Protein AF-A0A1I3VNR6-F1 (afdb_monomer)

Sequence (66 aa):
MGLTPGQLAALKNLARKKAGEAVDWINIADARGLTDLGLAERNGGGWVITTDGLSALASHEGKGVD

Radius of gyration: 11.14 Å; Cα contacts (8 Å, |Δi|>4): 74; chains: 1; bounding box: 22×24×35 Å

Solvent-accessible surface area (backbone atoms only — not comparable to full-atom values): 3897 Å² total; per-residue (Å²): 136,78,77,51,75,60,34,48,52,26,51,51,38,28,50,37,46,73,73,72,42,91,61,91,74,71,54,68,70,31,46,47,53,32,35,79,69,58,27,23,45,81,55,100,88,47,71,43,55,33,74,59,27,52,53,52,50,51,58,55,61,73,58,74,78,129

Mean predicted aligned error: 3.99 Å

Nearest PDB structures (foldseek):
  8ylf-assembly1_A  TM=7.726E-01  e=3.829E-02  Burkholderia thailandensis
  5zc2-assembly1_A  TM=5.143E-01  e=1.303E-01  Acinetobacter baumannii
  2cw8-assembly1_A  TM=5.359E-01  e=6.233E-01  Thermococcus kodakarensis KOD1
  6k4y-assembly1_M  TM=5.291E-01  e=1.231E+00  Tequatrovirus T4
  1gl9-assembly1_B  TM=6.477E-01  e=2.431E+00  Archaeoglobus fulgidus DSM 4304

Foldseek 3Di:
DAQDPLLLLLLVQLVCVVVVHDHDDHDPVSQVVCVVVVQWDQDPVGIHGDPVSVVSNVVVVVPPPD

Secondary structure (DSSP, 8-state):
----HHHHHHHHHHHHHHTT-------HHHHHHHHHTTSEEEETTEEEE-HHHHHHHHHHHTT---

Structure (mmCIF, N/CA/C/O backbone):
data_AF-A0A1I3VNR6-F1
#
_entry.id   AF-A0A1I3VNR6-F1
#
loop_
_atom_site.group_PDB
_atom_site.id
_atom_site.type_symbol
_atom_site.label_atom_id
_atom_site.label_alt_id
_atom_site.label_comp_id
_atom_site.label_asym_id
_atom_site.label_entity_id
_atom_site.label_seq_id
_atom_site.pdbx_PDB_ins_code
_atom_site.Cartn_x
_atom_site.Cartn_y
_atom_site.Cartn_z
_atom_site.occupancy
_atom_site.B_iso_or_equiv
_atom_site.auth_seq_id
_atom_site.auth_comp_id
_atom_site.auth_asym_id
_atom_site.auth_atom_id
_atom_site.pdbx_PDB_model_num
ATOM 1 N N . MET A 1 1 ? -6.827 -5.493 17.151 1.00 55.12 1 MET A N 1
ATOM 2 C CA . MET A 1 1 ? -5.439 -5.768 16.720 1.00 55.12 1 MET A CA 1
ATOM 3 C C . MET A 1 1 ? -5.086 -4.757 15.647 1.00 55.12 1 MET A C 1
ATOM 5 O O . MET A 1 1 ? -5.868 -4.608 14.719 1.00 55.12 1 MET A O 1
ATOM 9 N N . GLY A 1 2 ? -4.014 -3.988 15.844 1.00 83.88 2 GLY A N 1
ATOM 10 C CA . GLY A 1 2 ? -3.535 -3.005 14.866 1.00 83.88 2 GLY A CA 1
ATOM 11 C C . GLY A 1 2 ? -2.556 -3.627 13.871 1.00 83.88 2 GLY A C 1
ATOM 12 O O . GLY A 1 2 ? -2.179 -4.788 14.021 1.00 83.88 2 GLY A O 1
ATOM 13 N N . LEU A 1 3 ? -2.140 -2.843 12.876 1.00 93.38 3 LEU A N 1
ATOM 14 C CA . LEU A 1 3 ? -1.069 -3.229 11.958 1.00 93.38 3 LEU A CA 1
ATOM 15 C C . LEU A 1 3 ? 0.231 -3.459 12.732 1.00 93.38 3 LEU A C 1
ATOM 17 O O . LEU A 1 3 ? 0.540 -2.724 13.673 1.00 93.38 3 LEU A O 1
ATOM 21 N N . THR A 1 4 ? 1.019 -4.447 12.314 1.00 95.81 4 THR A N 1
ATOM 22 C CA . THR A 1 4 ? 2.398 -4.555 12.803 1.00 95.81 4 THR A CA 1
ATOM 23 C C . THR A 1 4 ? 3.224 -3.357 12.310 1.00 95.81 4 THR A C 1
ATOM 25 O O . THR A 1 4 ? 2.869 -2.735 11.303 1.00 95.81 4 THR A O 1
ATOM 28 N N . PRO A 1 5 ? 4.364 -3.035 12.949 1.00 95.19 5 PRO A N 1
ATOM 29 C CA . PRO A 1 5 ? 5.256 -1.989 12.447 1.00 95.19 5 PRO A CA 1
ATOM 30 C C . PRO A 1 5 ? 5.695 -2.216 10.990 1.00 95.19 5 PRO A C 1
ATOM 32 O O . PRO A 1 5 ? 5.754 -1.265 10.211 1.00 95.19 5 PRO A O 1
ATOM 35 N N . GLY A 1 6 ? 5.942 -3.475 10.604 1.00 96.19 6 GLY A N 1
ATOM 36 C CA . GLY A 1 6 ? 6.290 -3.853 9.231 1.00 96.19 6 GLY A CA 1
ATOM 37 C C . GLY A 1 6 ? 5.142 -3.622 8.249 1.00 96.19 6 GLY A C 1
ATOM 38 O O . GLY A 1 6 ? 5.330 -2.991 7.209 1.00 96.19 6 GLY A O 1
ATOM 39 N N . GLN A 1 7 ? 3.923 -4.025 8.616 1.00 97.31 7 GLN A N 1
ATOM 40 C CA . GLN A 1 7 ? 2.718 -3.773 7.823 1.00 97.31 7 GLN A CA 1
ATOM 41 C C . GLN A 1 7 ? 2.430 -2.281 7.671 1.00 97.31 7 GLN A C 1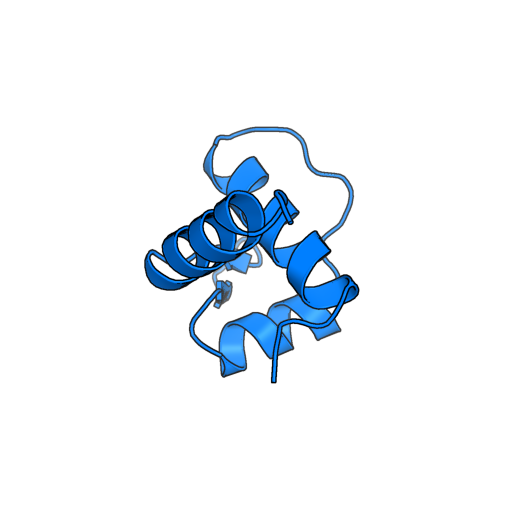
ATOM 43 O O . GLN A 1 7 ? 2.097 -1.841 6.575 1.00 97.31 7 GLN A O 1
ATOM 48 N N . LEU A 1 8 ? 2.602 -1.477 8.724 1.00 96.69 8 LEU A N 1
ATOM 49 C CA . LEU A 1 8 ? 2.436 -0.028 8.631 1.00 96.69 8 LEU A CA 1
ATOM 50 C C . LEU A 1 8 ? 3.479 0.602 7.697 1.00 96.69 8 LEU A C 1
ATOM 52 O O . LEU A 1 8 ? 3.130 1.442 6.868 1.00 96.69 8 LEU A O 1
ATOM 56 N N . ALA A 1 9 ? 4.747 0.193 7.798 1.00 96.25 9 ALA A N 1
ATOM 57 C CA . ALA A 1 9 ? 5.805 0.673 6.911 1.00 96.25 9 ALA A CA 1
ATOM 58 C C . ALA A 1 9 ? 5.539 0.283 5.446 1.00 96.25 9 ALA A C 1
ATOM 60 O O . ALA A 1 9 ? 5.628 1.124 4.551 1.00 96.25 9 ALA A O 1
ATOM 61 N N . ALA A 1 10 ? 5.137 -0.967 5.201 1.00 97.25 10 ALA A N 1
ATOM 62 C CA . ALA A 1 10 ? 4.754 -1.438 3.876 1.00 97.25 10 ALA A CA 1
ATOM 63 C C . ALA A 1 10 ? 3.545 -0.663 3.328 1.00 97.25 10 ALA A C 1
ATOM 65 O O . ALA A 1 10 ? 3.565 -0.249 2.172 1.00 97.25 10 ALA A O 1
ATOM 66 N N . LEU A 1 11 ? 2.530 -0.396 4.156 1.00 97.19 11 LEU A N 1
ATOM 67 C CA . LEU A 1 11 ? 1.337 0.357 3.767 1.00 97.19 11 LEU A CA 1
ATOM 68 C C . LEU A 1 11 ? 1.676 1.808 3.387 1.00 97.19 11 LEU A C 1
ATOM 70 O O . LEU A 1 11 ? 1.216 2.292 2.354 1.00 97.19 11 LEU A O 1
ATOM 74 N 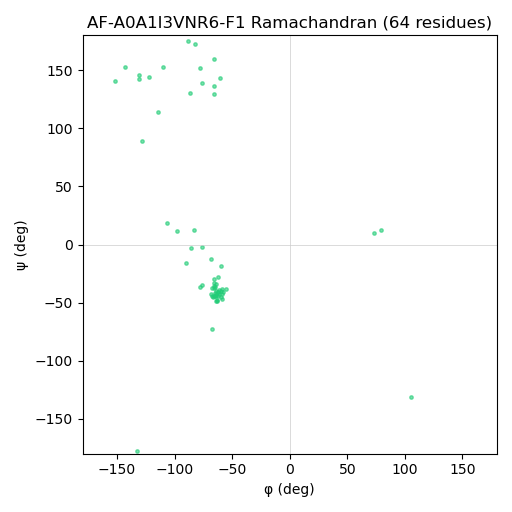N . LYS A 1 12 ? 2.553 2.472 4.154 1.00 96.69 12 LYS A N 1
ATOM 75 C CA . LYS A 1 12 ? 3.090 3.805 3.821 1.00 96.69 12 LYS A CA 1
ATOM 76 C C . LYS A 1 12 ? 3.844 3.804 2.493 1.00 96.69 12 LYS A C 1
ATOM 78 O O . LYS A 1 12 ? 3.609 4.668 1.650 1.00 96.69 12 LYS A O 1
ATOM 83 N N . ASN A 1 13 ? 4.699 2.809 2.266 1.00 97.12 13 ASN A N 1
ATOM 84 C CA . ASN A 1 13 ? 5.426 2.686 1.003 1.00 97.12 13 ASN A CA 1
ATOM 85 C C . ASN A 1 13 ? 4.478 2.397 -0.171 1.00 97.12 13 ASN A C 1
ATOM 87 O O . ASN A 1 13 ? 4.666 2.936 -1.255 1.00 97.12 13 ASN A O 1
ATOM 91 N N . LEU A 1 14 ? 3.408 1.624 0.014 1.00 96.94 14 LEU A N 1
ATOM 92 C CA . LEU A 1 14 ? 2.412 1.435 -1.044 1.00 96.94 14 LEU A CA 1
ATOM 93 C C . LEU A 1 14 ? 1.650 2.730 -1.371 1.00 96.94 14 LEU A C 1
ATOM 95 O O . LEU A 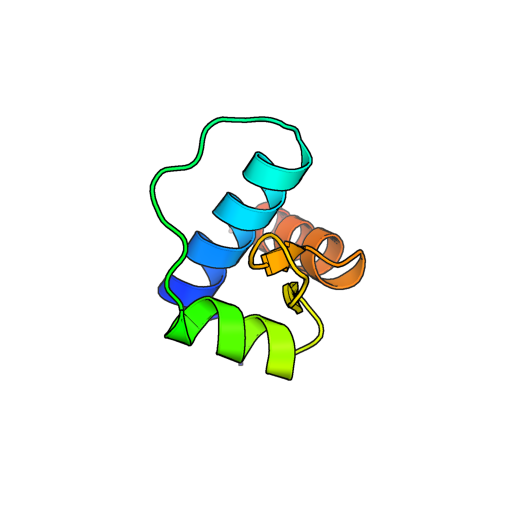1 14 ? 1.388 2.989 -2.547 1.00 96.94 14 LEU A O 1
ATOM 99 N N . ALA A 1 15 ? 1.339 3.559 -0.369 1.00 96.69 15 ALA A N 1
ATOM 100 C CA . ALA A 1 15 ? 0.728 4.873 -0.577 1.00 96.69 15 ALA A CA 1
ATOM 101 C C . ALA A 1 15 ? 1.650 5.820 -1.365 1.00 96.69 15 ALA A C 1
ATOM 103 O O . ALA A 1 15 ? 1.230 6.378 -2.378 1.00 96.69 15 ALA A O 1
ATOM 104 N N . ARG A 1 16 ? 2.926 5.918 -0.974 1.00 96.19 16 ARG A N 1
ATOM 105 C CA . ARG A 1 16 ? 3.952 6.691 -1.698 1.00 96.19 16 ARG A CA 1
ATOM 106 C C . ARG A 1 16 ? 4.136 6.216 -3.137 1.00 96.19 16 ARG A C 1
ATOM 108 O O . ARG A 1 16 ? 4.085 7.013 -4.070 1.00 96.19 16 ARG A O 1
ATOM 115 N N . LYS A 1 17 ? 4.245 4.898 -3.340 1.00 95.00 17 LYS A N 1
ATOM 116 C CA . LYS A 1 17 ? 4.346 4.291 -4.676 1.00 95.00 17 LYS A CA 1
ATOM 117 C C . LYS A 1 17 ? 3.143 4.659 -5.552 1.00 95.00 17 LYS A C 1
ATOM 119 O O . LYS A 1 17 ? 3.319 4.950 -6.730 1.00 95.00 17 LYS A O 1
ATOM 124 N N . LYS A 1 18 ? 1.924 4.674 -4.992 1.00 94.25 18 LYS A N 1
ATOM 125 C CA . LYS A 1 18 ? 0.707 5.104 -5.707 1.00 94.25 18 LYS A CA 1
ATOM 126 C C . LYS A 1 18 ? 0.756 6.584 -6.108 1.00 94.25 18 LYS A C 1
ATOM 128 O O . LYS A 1 18 ? 0.246 6.921 -7.171 1.00 94.25 18 LYS A O 1
ATOM 133 N N . ALA A 1 19 ? 1.378 7.439 -5.298 1.00 94.94 19 ALA A N 1
ATOM 134 C CA . ALA A 1 19 ? 1.594 8.856 -5.603 1.00 94.94 19 ALA A CA 1
ATOM 135 C C . ALA A 1 19 ? 2.727 9.110 -6.621 1.00 94.94 19 ALA A C 1
ATOM 137 O O . ALA A 1 19 ? 2.965 10.254 -6.998 1.00 94.94 19 ALA A O 1
ATOM 138 N N . GLY A 1 20 ? 3.417 8.062 -7.087 1.00 95.12 20 GLY A N 1
ATOM 139 C CA . GLY A 1 20 ? 4.565 8.185 -7.988 1.00 95.12 20 GLY A CA 1
ATOM 140 C C . GLY A 1 20 ? 5.867 8.566 -7.280 1.00 95.12 20 GLY A C 1
ATOM 141 O O . GLY A 1 20 ? 6.842 8.911 -7.943 1.00 95.12 20 GLY A O 1
ATOM 142 N N . GLU A 1 21 ? 5.903 8.502 -5.948 1.00 94.69 21 GLU A N 1
ATOM 143 C CA . GLU A 1 21 ? 7.111 8.761 -5.172 1.00 94.69 21 GLU A CA 1
ATOM 144 C C . GLU A 1 21 ? 8.061 7.558 -5.198 1.00 94.69 21 GLU A C 1
ATOM 146 O O . GLU A 1 21 ? 7.647 6.396 -5.297 1.00 94.69 21 GLU A O 1
ATOM 151 N N . ALA A 1 22 ? 9.355 7.845 -5.057 1.00 90.44 22 ALA A N 1
ATOM 152 C CA . ALA A 1 22 ? 10.353 6.815 -4.827 1.00 90.44 22 ALA A CA 1
ATOM 153 C C . ALA A 1 22 ? 10.114 6.152 -3.464 1.00 90.44 22 ALA A C 1
ATOM 155 O O . ALA A 1 22 ? 9.857 6.818 -2.460 1.00 90.44 22 ALA A O 1
ATOM 156 N N . VAL A 1 23 ? 10.213 4.827 -3.433 1.00 90.88 23 VAL A N 1
ATOM 157 C CA . VAL A 1 23 ? 10.069 4.032 -2.213 1.00 90.88 23 VAL A CA 1
ATOM 158 C C . VAL A 1 23 ? 11.225 3.063 -2.116 1.00 90.88 23 VAL A C 1
ATOM 160 O O . VAL A 1 23 ? 11.644 2.512 -3.131 1.00 90.88 23 VAL A O 1
ATOM 163 N N . ASP A 1 24 ? 11.716 2.848 -0.900 1.00 83.00 24 ASP A N 1
ATOM 164 C CA . ASP A 1 24 ? 12.870 1.979 -0.682 1.00 83.00 24 ASP A CA 1
ATOM 165 C C . ASP A 1 24 ? 12.518 0.523 -1.000 1.00 83.00 24 ASP A C 1
ATOM 167 O O . ASP A 1 24 ? 12.937 -0.063 -1.996 1.00 83.00 24 ASP A O 1
ATOM 171 N N . TRP A 1 25 ? 11.724 -0.079 -0.119 1.00 87.69 25 TRP A N 1
ATOM 172 C CA . TRP A 1 25 ? 11.478 -1.509 -0.106 1.00 87.69 25 TRP A CA 1
ATOM 173 C C . TRP A 1 25 ? 10.097 -1.793 0.473 1.00 87.69 25 TRP A C 1
ATOM 175 O O . TRP A 1 25 ? 9.656 -1.171 1.442 1.00 87.69 25 TRP A O 1
ATOM 185 N N . ILE A 1 26 ? 9.407 -2.759 -0.128 1.00 93.94 26 ILE A N 1
ATOM 186 C CA . ILE A 1 26 ? 8.149 -3.299 0.379 1.00 93.94 26 ILE A CA 1
ATOM 187 C C . ILE A 1 26 ? 8.408 -4.753 0.750 1.00 93.94 26 ILE A C 1
ATOM 189 O O . ILE A 1 26 ? 8.673 -5.583 -0.122 1.00 93.94 26 ILE A O 1
ATOM 193 N N . ASN A 1 27 ? 8.317 -5.057 2.045 1.00 95.88 27 ASN A N 1
ATOM 194 C CA . ASN A 1 27 ? 8.492 -6.417 2.526 1.00 95.88 27 ASN A CA 1
ATOM 195 C C . ASN A 1 27 ? 7.371 -7.327 2.027 1.00 95.88 27 ASN A C 1
ATOM 197 O O . ASN A 1 27 ? 6.193 -7.016 2.169 1.00 95.88 27 ASN A O 1
ATOM 201 N N . ILE A 1 28 ? 7.750 -8.467 1.445 1.00 96.31 28 ILE A N 1
ATOM 202 C CA . ILE A 1 28 ? 6.817 -9.430 0.851 1.00 96.31 28 ILE A CA 1
ATOM 203 C C . ILE A 1 28 ? 5.882 -10.045 1.898 1.00 96.31 28 ILE A C 1
ATOM 205 O O . ILE A 1 28 ? 4.707 -10.251 1.602 1.00 96.31 28 ILE A O 1
ATOM 209 N N . ALA A 1 29 ? 6.378 -10.359 3.097 1.00 97.62 29 ALA A N 1
ATOM 210 C CA . ALA A 1 29 ? 5.557 -10.924 4.165 1.00 97.62 29 ALA A CA 1
ATOM 211 C C . ALA A 1 29 ? 4.532 -9.898 4.663 1.00 97.62 29 ALA A C 1
ATOM 213 O O . ALA A 1 29 ? 3.350 -10.216 4.777 1.00 97.62 29 ALA A O 1
ATOM 214 N N . ASP A 1 30 ? 4.964 -8.651 4.856 1.00 98.19 30 ASP A N 1
ATOM 215 C CA . ASP A 1 30 ? 4.073 -7.564 5.261 1.00 98.19 30 ASP A CA 1
ATOM 216 C C . ASP A 1 30 ? 3.042 -7.247 4.171 1.00 98.19 30 ASP A C 1
ATOM 218 O O . ASP A 1 30 ? 1.856 -7.136 4.462 1.00 98.19 30 ASP A O 1
ATOM 222 N N . ALA A 1 31 ? 3.458 -7.179 2.902 1.00 97.38 31 ALA A N 1
ATOM 223 C CA . ALA A 1 31 ? 2.563 -6.926 1.775 1.00 97.38 31 ALA A CA 1
ATOM 224 C C . ALA A 1 31 ? 1.540 -8.049 1.566 1.00 97.38 31 ALA A C 1
ATOM 226 O O . ALA A 1 31 ? 0.391 -7.771 1.237 1.00 97.38 31 ALA A O 1
ATOM 227 N N . ARG A 1 32 ? 1.927 -9.311 1.794 1.00 97.75 32 ARG A N 1
ATOM 228 C CA . ARG A 1 32 ? 0.981 -10.437 1.833 1.00 97.75 32 ARG A CA 1
ATOM 229 C C . ARG A 1 32 ? -0.017 -10.281 2.970 1.00 97.75 32 ARG A C 1
ATOM 231 O O . ARG A 1 32 ? -1.208 -10.343 2.708 1.00 97.75 32 ARG A O 1
ATOM 238 N N . GLY A 1 33 ? 0.453 -9.977 4.180 1.00 97.81 33 GLY A N 1
ATOM 239 C CA . GLY A 1 33 ? -0.439 -9.722 5.309 1.00 97.81 33 GLY A CA 1
ATOM 240 C C . GLY A 1 33 ? -1.410 -8.565 5.044 1.00 97.81 33 GLY A C 1
ATOM 241 O O . GLY A 1 33 ? -2.580 -8.659 5.386 1.00 97.81 33 GLY A O 1
ATOM 242 N N . LEU A 1 34 ? -0.967 -7.497 4.373 1.00 98.12 34 LEU A N 1
ATOM 243 C CA . LEU A 1 34 ? -1.852 -6.410 3.941 1.00 98.12 34 LEU A CA 1
ATOM 244 C C . LEU A 1 34 ? -2.868 -6.861 2.883 1.00 98.12 34 LEU A C 1
ATOM 246 O O . LEU A 1 34 ? -3.988 -6.357 2.881 1.00 98.12 34 LEU A O 1
ATOM 250 N N . THR A 1 35 ? -2.508 -7.800 2.006 1.00 98.19 35 THR A N 1
ATOM 251 C CA . THR A 1 35 ? -3.452 -8.414 1.061 1.00 98.19 35 THR A CA 1
ATOM 252 C C . THR A 1 35 ? -4.486 -9.281 1.755 1.00 98.19 35 THR A C 1
ATOM 254 O O . THR A 1 35 ? -5.669 -9.147 1.458 1.00 98.19 35 THR A O 1
ATOM 257 N N . ASP A 1 36 ? -4.076 -10.081 2.734 1.00 97.88 36 ASP A N 1
ATOM 258 C CA . ASP A 1 36 ? -5.003 -10.886 3.533 1.00 97.88 36 ASP A CA 1
ATOM 259 C C . ASP A 1 36 ? -5.989 -9.999 4.322 1.00 97.88 36 ASP A C 1
ATOM 261 O O . ASP A 1 36 ? -7.125 -10.395 4.576 1.0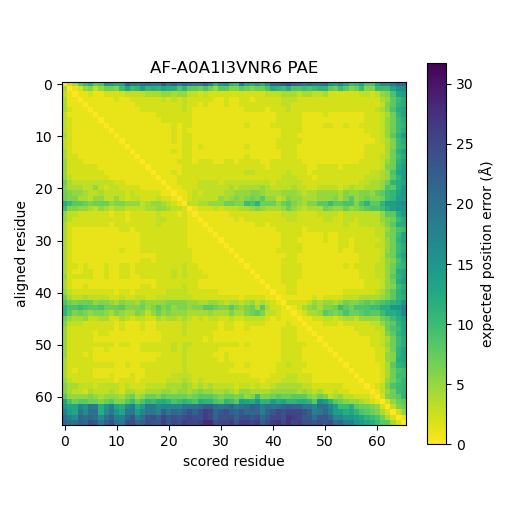0 97.88 36 ASP A O 1
ATOM 265 N N . LEU A 1 37 ? -5.577 -8.772 4.666 1.00 96.88 37 LEU A N 1
ATOM 266 C CA . LEU A 1 37 ? -6.403 -7.753 5.323 1.00 96.88 37 LEU A CA 1
ATOM 267 C C . LEU A 1 37 ? -7.238 -6.887 4.355 1.00 96.88 37 LEU A C 1
ATOM 269 O O . LEU A 1 37 ? -7.969 -6.016 4.819 1.00 96.88 37 LEU A O 1
ATOM 273 N N . GLY A 1 38 ? -7.115 -7.059 3.033 1.00 98.00 38 GLY A N 1
ATOM 274 C CA . GLY A 1 38 ? -7.807 -6.229 2.030 1.00 98.00 38 GLY A CA 1
ATOM 275 C C . GLY A 1 38 ? -7.250 -4.804 1.861 1.00 98.00 38 GLY A C 1
ATOM 276 O O . GLY A 1 38 ? -7.840 -3.969 1.176 1.00 98.00 38 GLY A O 1
ATOM 277 N N . LEU A 1 39 ? -6.096 -4.504 2.460 1.00 98.25 39 LEU A N 1
ATOM 278 C CA . LEU A 1 39 ? -5.465 -3.177 2.437 1.00 98.25 39 LEU A CA 1
ATOM 279 C C . LEU A 1 39 ? -4.495 -2.995 1.257 1.00 98.25 39 LEU A C 1
ATOM 281 O O . LEU A 1 39 ? -4.104 -1.872 0.926 1.00 98.25 39 LEU A O 1
ATOM 285 N N . ALA A 1 40 ? -4.094 -4.093 0.618 1.00 98.38 40 ALA A N 1
ATOM 286 C CA . ALA A 1 40 ? -3.244 -4.097 -0.565 1.00 98.38 40 ALA A CA 1
ATOM 287 C C . ALA A 1 40 ? -3.646 -5.205 -1.543 1.00 98.38 40 ALA A C 1
ATOM 289 O O . ALA A 1 40 ? -4.088 -6.272 -1.140 1.00 98.38 40 ALA A O 1
ATOM 290 N N . GLU A 1 41 ? -3.389 -5.017 -2.829 1.00 98.00 41 GLU A N 1
ATOM 291 C CA . GLU A 1 41 ? -3.642 -6.023 -3.862 1.00 98.00 41 GLU A CA 1
ATOM 292 C C . GLU A 1 41 ? -2.362 -6.367 -4.615 1.00 98.00 41 GLU A C 1
ATOM 294 O O . GLU A 1 41 ? -1.513 -5.504 -4.859 1.00 98.00 41 GLU A O 1
ATOM 299 N N . ARG A 1 42 ? -2.222 -7.639 -5.004 1.00 96.06 42 ARG A N 1
ATOM 300 C CA . ARG A 1 42 ? -1.133 -8.103 -5.866 1.00 96.06 42 ARG A CA 1
ATOM 301 C C . ARG A 1 42 ? -1.524 -7.927 -7.334 1.00 96.06 42 ARG A C 1
ATOM 303 O O . ARG A 1 42 ? -2.563 -8.415 -7.757 1.00 96.06 42 ARG A O 1
ATOM 310 N N . ASN A 1 43 ? -0.650 -7.314 -8.126 1.00 90.62 43 ASN A N 1
ATOM 311 C CA . ASN A 1 43 ? -0.771 -7.209 -9.578 1.00 90.62 43 ASN A CA 1
ATOM 312 C C . ASN A 1 43 ? 0.548 -7.581 -10.287 1.00 90.62 43 ASN A C 1
ATOM 314 O O . AS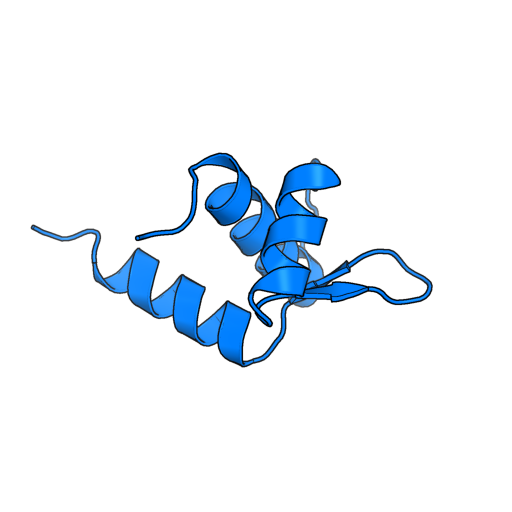N A 1 43 ? 1.543 -7.949 -9.652 1.00 90.62 43 ASN A O 1
ATOM 318 N N . GLY A 1 44 ? 0.566 -7.474 -11.622 1.00 86.81 44 GLY A N 1
ATOM 319 C CA . GLY A 1 44 ? 1.740 -7.786 -12.449 1.00 86.81 44 GLY A CA 1
ATOM 320 C C . GLY A 1 44 ? 2.997 -6.953 -12.141 1.00 86.81 44 GLY A C 1
ATOM 321 O O . GLY A 1 44 ? 4.095 -7.381 -12.473 1.00 86.81 44 GLY A O 1
ATOM 322 N N . GLY A 1 45 ? 2.859 -5.806 -11.463 1.00 85.94 45 GLY A N 1
ATOM 323 C CA . GLY A 1 45 ? 3.946 -4.908 -11.046 1.00 85.94 45 GLY A CA 1
ATOM 324 C C . GLY A 1 45 ? 4.258 -4.935 -9.541 1.00 85.94 45 GLY A C 1
ATOM 325 O O . GLY A 1 45 ? 4.844 -3.985 -9.007 1.00 85.94 45 GLY A O 1
ATOM 326 N N . GLY A 1 46 ? 3.836 -5.982 -8.823 1.00 92.62 46 GLY A N 1
ATOM 327 C CA . GLY A 1 46 ? 4.030 -6.118 -7.376 1.00 92.62 46 GLY A CA 1
ATOM 328 C C . GLY A 1 46 ? 2.740 -5.861 -6.604 1.00 92.62 46 GLY A C 1
ATOM 329 O O . GLY A 1 46 ? 1.721 -6.460 -6.920 1.00 92.62 46 GLY A O 1
ATOM 330 N N . TRP A 1 47 ? 2.786 -5.020 -5.572 1.00 96.38 47 TRP A N 1
ATOM 331 C CA . TRP A 1 47 ? 1.606 -4.647 -4.787 1.00 96.38 47 TRP A CA 1
ATOM 332 C C . TRP A 1 47 ? 1.196 -3.195 -5.024 1.00 96.38 47 TRP A C 1
ATOM 334 O O . TRP A 1 47 ? 2.042 -2.343 -5.336 1.00 96.38 47 TRP A O 1
ATOM 344 N N . VAL A 1 48 ? -0.099 -2.941 -4.843 1.00 97.00 48 VAL A N 1
ATOM 345 C CA . VAL A 1 48 ? -0.752 -1.626 -4.855 1.00 97.00 48 VAL A CA 1
ATOM 346 C C . VAL A 1 48 ? -1.641 -1.478 -3.620 1.00 97.00 48 VAL A C 1
ATOM 348 O O . VAL A 1 48 ? -2.209 -2.460 -3.153 1.00 97.00 48 VAL A O 1
ATOM 351 N N . ILE A 1 49 ? -1.744 -0.266 -3.070 1.00 98.06 49 ILE A N 1
ATOM 352 C CA . ILE A 1 49 ? -2.648 0.024 -1.945 1.00 98.06 49 ILE A CA 1
ATOM 353 C C . ILE A 1 49 ? -4.101 0.122 -2.429 1.00 98.06 49 ILE A C 1
ATOM 355 O O . ILE A 1 49 ? -4.366 0.732 -3.472 1.00 98.06 49 ILE A O 1
ATOM 359 N N . THR A 1 50 ? -5.039 -0.438 -1.664 1.00 98.25 50 THR A N 1
ATOM 360 C CA . THR A 1 50 ? -6.483 -0.305 -1.923 1.00 98.25 50 THR A CA 1
ATOM 361 C C . THR A 1 50 ? -7.025 1.015 -1.369 1.00 98.25 50 THR A C 1
ATOM 363 O O . THR A 1 50 ? -6.330 1.765 -0.678 1.00 98.25 50 THR A O 1
ATOM 366 N N . THR A 1 51 ? -8.287 1.327 -1.663 1.00 97.75 51 THR A N 1
ATOM 367 C CA . THR A 1 51 ? -8.981 2.452 -1.016 1.00 97.75 51 THR A CA 1
ATOM 368 C C . THR A 1 51 ? -9.084 2.243 0.498 1.00 97.75 51 THR A C 1
ATOM 370 O O . THR A 1 51 ? -8.840 3.178 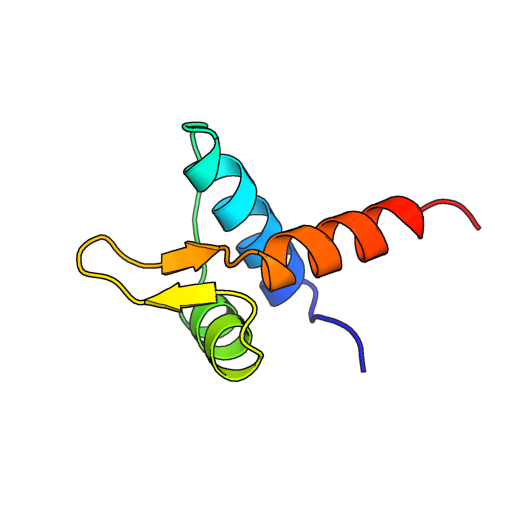1.259 1.00 97.75 51 THR A O 1
ATOM 373 N N . ASP A 1 52 ? -9.344 1.014 0.945 1.00 97.69 52 ASP A N 1
ATOM 374 C CA . ASP A 1 52 ? -9.409 0.678 2.371 1.00 97.69 52 ASP A CA 1
ATOM 375 C C . ASP A 1 52 ? -8.039 0.795 3.042 1.00 97.69 52 ASP A C 1
ATOM 377 O O . ASP A 1 52 ? -7.936 1.310 4.154 1.00 97.69 52 ASP A O 1
ATOM 381 N N . GLY A 1 53 ? -6.966 0.420 2.338 1.00 97.69 53 GLY A N 1
ATOM 382 C CA . GLY A 1 53 ? -5.592 0.646 2.781 1.00 97.69 53 GLY A CA 1
ATOM 383 C C . GLY A 1 53 ? -5.274 2.123 3.010 1.00 97.69 53 GLY A C 1
ATOM 384 O O . GLY A 1 53 ? -4.667 2.470 4.023 1.00 97.69 53 GLY A O 1
ATOM 385 N N . LEU A 1 54 ? -5.720 3.005 2.111 1.00 97.44 54 LEU A N 1
ATOM 386 C CA . LEU A 1 54 ? -5.562 4.454 2.277 1.00 97.44 54 LEU A CA 1
ATOM 387 C C . LEU A 1 54 ? -6.347 4.976 3.488 1.00 97.44 54 LEU A C 1
ATOM 389 O O . LEU A 1 54 ? -5.798 5.731 4.290 1.00 97.44 54 LEU A O 1
ATOM 393 N N . SER A 1 55 ? -7.596 4.540 3.660 1.00 96.38 55 SER A N 1
ATOM 394 C CA . SER A 1 55 ? -8.429 4.910 4.813 1.00 96.38 55 SER A CA 1
ATOM 395 C C . SER A 1 55 ? -7.838 4.421 6.140 1.00 96.38 55 SER A C 1
ATOM 397 O O . SER A 1 55 ? -7.827 5.156 7.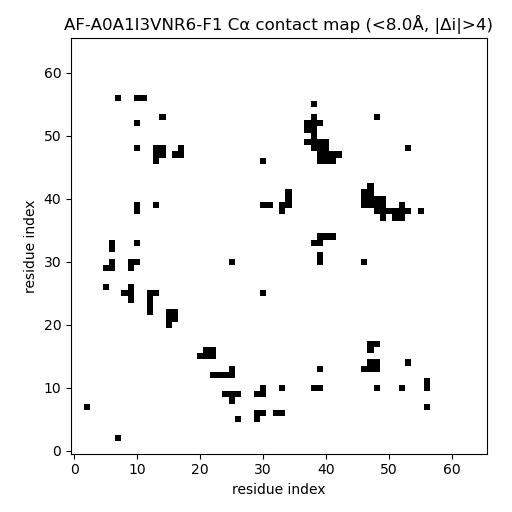132 1.00 96.38 55 SER A O 1
ATOM 399 N N . ALA A 1 56 ? -7.305 3.196 6.164 1.00 95.50 56 ALA A N 1
ATOM 400 C CA . ALA A 1 56 ? -6.635 2.624 7.327 1.00 95.50 56 ALA A CA 1
ATOM 401 C C . ALA A 1 56 ? -5.359 3.399 7.680 1.00 95.50 56 ALA A C 1
ATOM 403 O O . ALA A 1 56 ? -5.119 3.680 8.856 1.00 95.50 56 ALA A O 1
ATOM 404 N N . LEU A 1 57 ? -4.573 3.796 6.673 1.00 95.44 57 LEU A N 1
ATOM 405 C CA . LEU A 1 57 ? -3.380 4.613 6.872 1.00 95.44 57 LEU A CA 1
ATOM 406 C C . LEU A 1 57 ? -3.733 5.997 7.436 1.00 95.44 57 LEU A C 1
ATOM 408 O O . LEU A 1 57 ? -3.182 6.385 8.463 1.00 95.44 57 LEU A O 1
ATOM 412 N N . ALA A 1 58 ? -4.706 6.693 6.843 1.00 93.38 58 ALA A N 1
ATOM 413 C CA . ALA A 1 58 ? -5.162 7.997 7.329 1.00 93.38 58 ALA A CA 1
ATOM 414 C C . ALA A 1 58 ? -5.691 7.923 8.772 1.00 93.38 58 ALA A C 1
ATOM 416 O O . ALA A 1 58 ? -5.386 8.779 9.601 1.00 93.38 58 ALA A O 1
ATOM 417 N N . SER A 1 59 ? -6.422 6.855 9.107 1.00 90.62 59 SER A N 1
ATOM 418 C CA . SER A 1 59 ? -6.912 6.611 10.471 1.00 90.62 59 SER A CA 1
ATOM 419 C C . SER A 1 59 ? -5.784 6.355 11.474 1.00 90.62 59 SER A C 1
ATOM 421 O O . SER A 1 59 ? -5.938 6.647 12.659 1.00 90.62 59 SER A O 1
ATOM 423 N N . HIS A 1 60 ? -4.662 5.788 11.026 1.00 88.12 60 HIS A N 1
ATOM 424 C CA . HIS A 1 60 ? -3.484 5.562 11.859 1.00 88.12 60 HIS A CA 1
ATOM 425 C C . HIS A 1 60 ? -2.669 6.848 12.055 1.00 88.12 60 HIS A C 1
ATOM 427 O O . HIS A 1 60 ? -2.119 7.069 13.130 1.00 88.12 60 HIS A O 1
ATOM 433 N N . GLU A 1 61 ? -2.579 7.704 11.038 1.00 84.06 61 GLU A N 1
ATOM 434 C CA . GLU A 1 61 ? -1.857 8.981 11.118 1.00 84.06 61 GLU A CA 1
ATOM 435 C C . GLU A 1 61 ? -2.644 10.037 11.905 1.00 84.06 61 GLU A C 1
ATOM 437 O O . GLU A 1 61 ? -2.060 10.774 12.696 1.00 84.06 61 GLU A O 1
ATOM 442 N N . GLY A 1 62 ? -3.976 10.029 11.803 1.00 68.56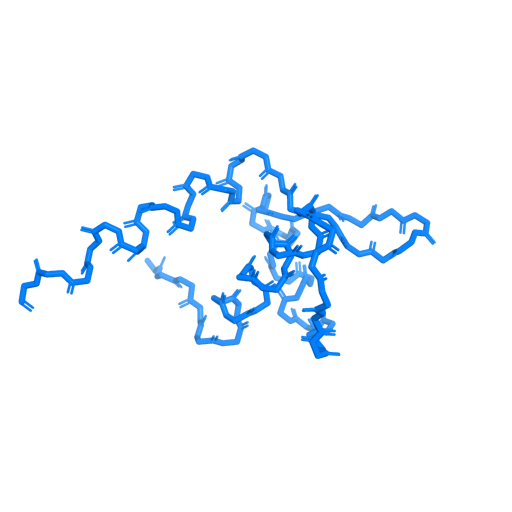 62 GLY A N 1
ATOM 443 C CA . GLY A 1 62 ? -4.861 10.857 12.627 1.00 68.56 62 GLY A CA 1
ATOM 444 C C . GLY A 1 62 ? -4.898 10.472 14.114 1.00 68.56 62 GLY A C 1
ATOM 445 O O . GLY A 1 62 ? -5.403 11.243 14.921 1.00 68.56 62 GLY A O 1
ATOM 446 N N . LYS A 1 63 ? -4.348 9.308 14.492 1.00 58.53 63 LYS A N 1
ATOM 447 C CA . LYS A 1 63 ? -4.208 8.847 15.889 1.00 58.53 63 LYS A CA 1
ATOM 448 C C . LYS A 1 63 ? -2.820 9.106 16.493 1.00 58.53 63 LYS A C 1
ATOM 450 O O . LYS A 1 63 ? -2.515 8.578 17.554 1.00 58.53 63 LYS A O 1
ATOM 455 N N . GLY A 1 64 ? -1.982 9.908 15.833 1.00 48.97 64 GLY A N 1
ATOM 456 C CA . GLY A 1 64 ? -0.653 10.302 16.320 1.00 48.97 64 GLY A CA 1
ATOM 457 C C . GLY A 1 64 ? -0.630 11.479 17.305 1.00 48.97 64 GLY A C 1
ATOM 458 O O . GLY A 1 64 ? 0.444 12.022 17.544 1.00 48.97 64 GLY A O 1
ATOM 459 N N . VAL A 1 65 ? -1.782 11.895 17.840 1.00 44.91 65 VAL A N 1
ATOM 460 C CA . VAL A 1 65 ? -1.897 12.921 18.887 1.00 44.91 65 VAL A CA 1
ATOM 461 C C . VAL A 1 65 ? -2.756 12.356 20.019 1.00 44.91 65 VAL A C 1
ATOM 463 O O . VAL A 1 65 ? -3.978 12.478 19.980 1.00 44.91 65 VAL A O 1
ATOM 466 N N . ASP A 1 66 ? -2.102 11.699 20.975 1.00 37.69 66 ASP A N 1
ATOM 467 C CA . ASP A 1 66 ? -2.477 11.641 22.396 1.00 37.69 66 ASP A CA 1
ATOM 468 C C . ASP A 1 66 ? -1.196 11.428 23.219 1.00 37.69 66 ASP A C 1
ATOM 470 O O . ASP A 1 66 ? -0.447 10.470 22.903 1.00 37.69 66 ASP A O 1
#

pLDDT: mean 91.01, std 13.15, range [37.69, 98.38]

=== Feature glossary ===
A reading guide for the features in this record.

Start from the sequence.

  · Sequence gives the chain of amino acids in standard one-letter code (A=alanine, C=cysteine, …, Y=tyrosine), read N→C. It is the only feature that is directly encoded by the gene; all structural features are derived from the folded form of this sequence.

Fold it, and you get atomic coordinates and the backbone conformation that goes with them.

  · Structure coordinates are given as an mmCIF _atom_site loop: one row per atom with element, residue name, chain id, sequence number, and x/y/z position in Å. Only the four main-chain atoms per residue are included here; side chains are omitted to keep the record compact.

  · Backbone dihedral angles. Every residue except chain termini has a φ (preceding-C → N → Cα → C) and a ψ (N → Cα → C → next-N). They are reported in degrees following the IUPAC sign convention. Secondary structure is essentially a statement about which (φ, ψ) basin each residue occupies.

  · Eight-state secondary structure (DSSP): H is the canonical α-helix, G the tighter 3₁₀-helix, I the wider π-helix; E/B are β-structure, T and S are turns and bends, and '-' is everything else. DSSP derives these from the pattern of main-chain N–H···O=C hydrogen bonds, not from the sequence.

  · SS3 is a coarse helix/strand/coil call (letters a/b/c) made by the P-SEA algorithm from inter-Cα distances and dihedrals. It is less detailed than DSSP but needs only Cα positions.

Summarize the fold with a handful of shape descriptors and a per-residue structural alphabet.

  · Radius of gyration (Rg) is the root-mean-square distance of Cα atoms from their centroid — a single number for overall size and compactness. A globular domain of N residues has Rg ≈ 2.2·N^0.38 Å; an extended or disordered chain has a much larger Rg. The Cα contact count is the number of residue pairs whose Cα atoms are within 8 Å and are more than four positions apart in sequence — a standard proxy for tertiary packing density. The bounding box is the smallest axis-aligned box enclosing all Cα atoms.

  · 3Di is Foldseek's structural alphabet. Each residue is assigned one of twenty discrete states based on how its Cα sits relative to its spatial (not sequential) neighbors. Aligning 3Di strings finds structural homologs roughly as well as full 3D superposition, but orders of magnitude faster.

  · Solvent-accessible surface area (SASA) is the area in Å² traced out by the centre of a 1.4 Å probe sphere (a water molecule) rolled over the protein's van der Waals surface (Shrake–Rupley / Lee–Richards construction). Buried residues have near-zero SASA; fully exposed residues can exceed 200 Å². The total SASA scales roughly with the number of surface residues.

Ask how reliable the model is.

  · For AlphaFold models, the B-factor field carries pLDDT — the model's own estimate of local accuracy on a 0–100 scale. Regions with pLDDT<50 should be treated as essentially unmodeled; they often correspond to intrinsically disordered segments.

  · For experimental (PDB) structures, the B-factor (temperature factor) quantifies the positional spread of each atom in the crystal — a combination of thermal vibration and static disorder — in units of Å². High B-factors mark flexible loops or poorly resolved regions; low B-factors mark the rigid, well-ordered core.

  · Predicted Aligned Error (PAE) is an AlphaFold confidence matrix: entry (i, j) is the expected error in the position of residue j, in ångströms, when the prediction is superimposed on the true structur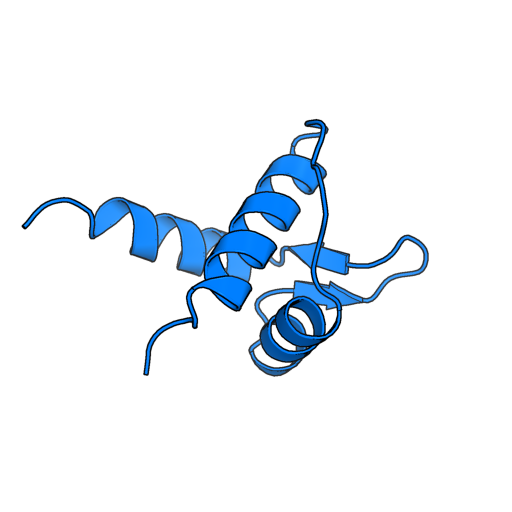e at residue i. Low PAE within a block of residues means that block is internally rigid and well-predicted; high PAE between two blocks means their relative placement is uncertain even if each block individually is confident.

Place it in context: what it resembles, what it is annotated as, and how it looks.

  · Structural nearest neighbors (via Foldseek easy-search vs the PDB). Reported per hit: target PDB id, E-value, and alignment TM-score. A TM-score above ~0.5 is the conventional threshold for 'same fold'.

  · Functional annotations link the protein to curated databases. InterPro entries identify conserved domains and families by matching the sequence against member-database signatures (Pfam, PROSITE, CDD, …). Gene Ontology (GO) terms describe molecular function, biological process, and cellular component in a controlled vocabulary. CATH places the structure in a hierarchical fold classification (Class/Architecture/Topology/Homologous-superfamily). The organism is the source species.

  · The contact map is a binary N×N matrix image: pixel (i, j) is dark where Cα_i and Cα_j are within 8 Å and |i−j|>4. Because the |i−j|>4 filter removes local helical contacts, off-diagonal stripes parallel to the main diagonal indicate parallel β-sheets; stripes perpendicular to it indicate antiparallel β-sheets. The Ramachandran plot scatters every residue's (φ, ψ) pair against the sterically allowed regions. The PAE heatmap renders the predicted-aligned-error matrix.

  · Six rendered views show the 3D structure from the faces of a cube — i.e. along ±x, ±y, ±z. Rendering representation is drawn randomly per protein from cartoon (secondary-structure ribbons), sticks (backbone bonds), or molecular surface; coloring is either N→C rainbow (blue at the N-terminus through red at the C-terminus) or one color per chain.